Protein AF-A0A961H827-F1 (afdb_monomer)

Solvent-accessible surface area (backbone atoms only — not comparable to full-atom values): 4778 Å² total; per-residue (Å²): 71,82,48,77,46,80,41,83,58,63,88,90,43,58,66,61,50,53,52,58,46,64,76,46,53,72,74,53,69,77,42,69,48,53,72,50,76,46,78,47,77,56,85,57,91,86,51,68,43,34,36,43,36,39,34,29,67,40,66,64,38,50,54,54,44,63,75,31,76,68,38,46,74,76,64,55,78,83,129

Nearest PDB structures (foldseek):
  1iuj-assembly1_B  TM=9.285E-01  e=1.625E-05  Thermus thermophilus
  2zdo-assembly2_C  TM=8.652E-01  e=6.987E-05  Staphylococcus aureus
  3gz7-assembly1_B  TM=8.766E-01  e=2.287E-03  Bordetella bronchiseptica
  3bgu-assembly1_A  TM=7.171E-01  e=8.502E-02  Thermobifida fusca YX
  2ifx-assembly1_B  TM=6.952E-01  e=7.979E-02  Cupriavidus necator

Secondary structure (DSSP, 8-state):
-EEEEEE---TT-HHHHHHHHHTTGGGTTTSTTEEEEEEE---SSS---EEEEEEES-HHHHHHHHTSHHHHHHS----

Sequence (79 aa):
VVRINAIEVPEGLGATLEERFAARLHAVDQAPGFRGFEMLRPTGEAEKRYFIVTHWATAEDFDNWVNSADFAKGHGHAD

Foldseek 3Di:
DKDKDWAADPPPCVVVVVVVCVVCVVLCVPQPFWDDWDWDQDPDPPDHIIMIMTGGNDPVSVVVVCPDPSVCVVCPDDD

Mean predicted aligned error: 5.16 Å

Radius of gyration: 13.31 Å; Cα contacts (8 Å, |Δi|>4): 96; chains: 1; bounding box: 27×28×37 Å

Structure (mmCIF, N/CA/C/O backbone):
data_AF-A0A961H827-F1
#
_entry.id   AF-A0A961H827-F1
#
loop_
_atom_site.group_PDB
_atom_site.id
_atom_site.type_symbol
_atom_site.label_atom_id
_atom_site.label_alt_id
_atom_site.label_comp_id
_atom_site.label_asym_id
_atom_site.label_entity_id
_atom_site.label_seq_id
_atom_site.pdbx_PDB_ins_code
_atom_site.Cartn_x
_atom_site.Cartn_y
_atom_site.Cartn_z
_atom_site.occupancy
_atom_site.B_iso_or_equiv
_atom_site.auth_seq_id
_atom_site.auth_comp_id
_atom_site.auth_asym_id
_atom_site.auth_atom_id
_atom_site.pdbx_PDB_model_num
ATOM 1 N N . VAL A 1 1 ? 12.437 -5.580 -4.724 1.00 96.50 1 VAL A N 1
ATOM 2 C CA . VAL A 1 1 ? 12.483 -4.575 -3.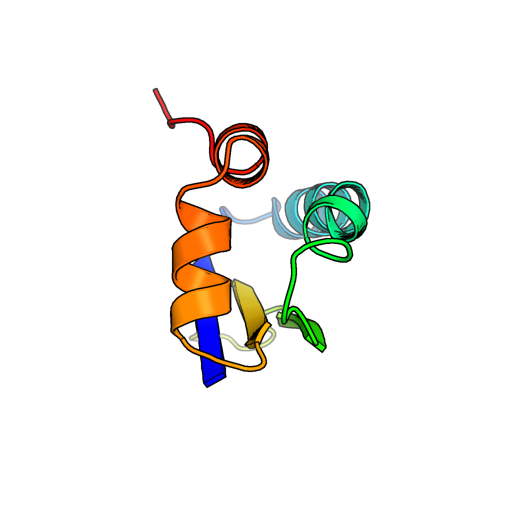636 1.00 96.50 1 VAL A CA 1
ATOM 3 C C . VAL A 1 1 ? 11.150 -4.537 -2.901 1.00 96.50 1 VAL A C 1
ATOM 5 O O . VAL A 1 1 ? 10.161 -4.995 -3.463 1.00 96.50 1 VAL A O 1
ATOM 8 N N . VAL A 1 2 ? 11.118 -4.011 -1.674 1.00 97.31 2 VAL A N 1
ATOM 9 C CA . VAL A 1 2 ? 9.887 -3.851 -0.878 1.00 97.31 2 VAL A CA 1
ATOM 10 C C . VAL A 1 2 ? 9.586 -2.365 -0.723 1.00 97.31 2 VAL A C 1
ATOM 12 O O . VAL A 1 2 ? 10.491 -1.584 -0.423 1.00 97.31 2 VAL A O 1
ATOM 15 N N . ARG A 1 3 ? 8.331 -1.971 -0.940 1.00 95.88 3 ARG A N 1
ATOM 16 C CA . ARG A 1 3 ? 7.844 -0.603 -0.726 1.00 95.88 3 ARG A CA 1
ATOM 17 C C . ARG A 1 3 ? 6.725 -0.633 0.304 1.00 95.88 3 ARG A C 1
ATOM 19 O O . ARG A 1 3 ? 5.830 -1.468 0.207 1.00 95.88 3 ARG A O 1
ATOM 26 N N . ILE A 1 4 ? 6.801 0.264 1.283 1.00 95.62 4 ILE A N 1
ATOM 27 C CA . ILE A 1 4 ? 5.859 0.337 2.401 1.00 95.62 4 ILE A CA 1
ATOM 28 C C . ILE A 1 4 ? 5.266 1.741 2.432 1.00 95.62 4 ILE A C 1
ATOM 30 O O . ILE A 1 4 ? 6.010 2.719 2.487 1.00 95.62 4 ILE A O 1
ATOM 34 N N . ASN A 1 5 ? 3.941 1.830 2.412 1.00 91.62 5 ASN A N 1
ATOM 35 C CA . ASN A 1 5 ? 3.199 3.059 2.665 1.00 91.62 5 ASN A CA 1
ATOM 36 C C . ASN A 1 5 ? 2.497 2.939 4.025 1.00 91.62 5 ASN A C 1
ATOM 38 O O . ASN A 1 5 ? 1.856 1.924 4.296 1.00 91.62 5 ASN A O 1
ATOM 42 N N . ALA A 1 6 ? 2.650 3.950 4.877 1.00 94.56 6 ALA A N 1
ATOM 43 C CA . ALA A 1 6 ? 2.011 4.022 6.183 1.00 94.56 6 ALA A CA 1
ATOM 44 C C . ALA A 1 6 ? 0.842 5.010 6.120 1.00 94.56 6 ALA A C 1
ATOM 46 O O . ALA A 1 6 ? 1.038 6.186 5.821 1.00 94.56 6 ALA A O 1
ATOM 47 N N . ILE A 1 7 ? -0.361 4.529 6.421 1.00 91.38 7 ILE A N 1
ATOM 48 C CA . ILE A 1 7 ? -1.603 5.290 6.302 1.00 91.38 7 ILE A CA 1
ATOM 49 C C . ILE A 1 7 ? -2.179 5.501 7.697 1.00 91.38 7 ILE A C 1
ATOM 51 O O . ILE A 1 7 ? -2.518 4.541 8.393 1.00 91.38 7 ILE A O 1
ATOM 55 N N . GLU A 1 8 ? -2.314 6.761 8.100 1.00 92.62 8 GLU A N 1
ATOM 56 C CA . GLU A 1 8 ? -3.127 7.123 9.258 1.00 92.62 8 GLU A CA 1
ATOM 57 C C . GLU A 1 8 ? -4.605 7.029 8.891 1.00 92.62 8 GLU A C 1
ATOM 59 O O . GLU A 1 8 ? -5.053 7.564 7.877 1.00 92.62 8 GLU A O 1
ATOM 64 N N . VAL A 1 9 ? -5.362 6.315 9.719 1.00 89.44 9 VAL A N 1
ATOM 65 C CA . VAL A 1 9 ? -6.784 6.070 9.493 1.00 89.44 9 VAL A CA 1
ATOM 66 C C . VAL A 1 9 ? -7.545 6.637 10.679 1.00 89.44 9 VAL A C 1
ATOM 68 O O . VAL A 1 9 ? -7.246 6.250 11.812 1.00 89.44 9 VAL A O 1
ATOM 71 N N . PRO A 1 10 ? -8.527 7.525 10.452 1.00 90.81 10 PRO A N 1
ATOM 72 C CA . PRO A 1 10 ? -9.388 7.990 11.525 1.00 90.81 10 PRO A CA 1
ATOM 73 C C . PRO A 1 10 ? -10.061 6.821 12.246 1.00 90.81 10 PRO A C 1
ATOM 75 O O . PRO A 1 10 ? -10.388 5.792 11.642 1.00 90.81 10 PRO A O 1
ATOM 78 N N . GLU A 1 11 ? -10.284 6.989 13.546 1.00 86.94 11 GLU A N 1
ATOM 79 C CA . GLU A 1 11 ? -10.916 5.965 14.368 1.00 86.94 11 GLU A CA 1
ATOM 80 C C . GLU A 1 11 ? -12.270 5.535 13.775 1.00 86.94 11 GLU A C 1
ATOM 82 O O . GLU A 1 11 ? -13.048 6.349 13.279 1.00 86.94 11 GLU A O 1
ATOM 87 N N . GLY A 1 12 ? -12.530 4.225 13.767 1.00 88.50 12 GLY A N 1
ATOM 88 C CA . GLY A 1 12 ? -13.749 3.645 13.196 1.00 88.50 12 GLY A CA 1
ATOM 89 C C . GLY A 1 12 ? -13.755 3.475 11.670 1.00 88.50 12 GLY A C 1
ATOM 90 O O . GLY A 1 12 ? -14.588 2.725 11.167 1.00 88.50 12 GLY A O 1
ATOM 91 N N . LEU A 1 13 ? -12.817 4.070 10.921 1.00 92.62 13 LEU A N 1
ATOM 92 C CA . LEU A 1 13 ? -12.784 3.963 9.450 1.00 92.62 13 LEU A CA 1
ATOM 93 C C . LEU A 1 13 ? -11.932 2.805 8.906 1.00 92.62 13 LEU A C 1
ATOM 95 O O . LEU A 1 13 ? -11.850 2.626 7.691 1.00 92.62 13 LEU A O 1
ATOM 99 N N . GLY A 1 14 ? -11.336 1.991 9.782 1.00 92.19 14 GLY A N 1
ATOM 100 C CA . GLY A 1 14 ? -10.495 0.852 9.394 1.00 92.19 14 GLY A CA 1
ATOM 101 C C . GLY A 1 14 ? -11.197 -0.135 8.459 1.00 92.19 14 GLY A C 1
ATOM 102 O O . GLY A 1 14 ? -10.686 -0.42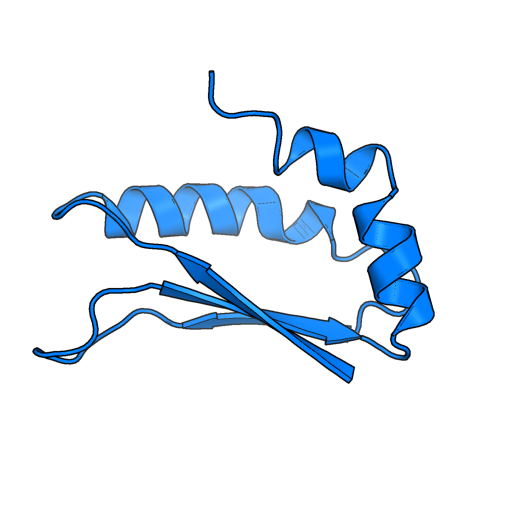3 7.386 1.00 92.19 14 GLY A O 1
ATOM 103 N N . ALA A 1 15 ? -12.409 -0.581 8.802 1.00 92.56 15 ALA A N 1
ATOM 104 C CA . ALA A 1 15 ? -13.155 -1.534 7.973 1.00 92.56 15 ALA A CA 1
ATOM 105 C C . ALA A 1 15 ? -13.473 -0.977 6.571 1.00 92.56 15 ALA A C 1
ATOM 107 O O . ALA A 1 15 ? -13.337 -1.679 5.573 1.00 92.56 15 ALA A O 1
ATOM 108 N N . THR A 1 16 ? -13.824 0.309 6.481 1.00 92.38 16 THR A N 1
ATOM 109 C CA . THR A 1 16 ? -14.067 0.987 5.200 1.00 92.38 16 THR A CA 1
ATOM 110 C C . THR A 1 16 ? -12.797 1.070 4.354 1.00 92.38 16 THR A C 1
ATOM 112 O O . THR A 1 16 ? -12.858 0.950 3.129 1.00 92.38 16 THR A O 1
ATOM 115 N N . LEU A 1 17 ? -11.636 1.287 4.983 1.00 90.69 17 LEU A N 1
ATOM 116 C CA . LEU A 1 17 ? -10.350 1.224 4.292 1.00 90.69 17 LEU A CA 1
ATOM 117 C C . LEU A 1 17 ? -10.107 -0.184 3.740 1.00 90.69 17 LEU A C 1
ATOM 119 O O . LEU A 1 17 ? -9.793 -0.313 2.558 1.00 90.69 17 LEU A O 1
ATOM 123 N N . GLU A 1 18 ? -10.279 -1.211 4.576 1.00 91.56 18 GLU A N 1
ATOM 124 C CA . GLU A 1 18 ? -10.073 -2.614 4.204 1.00 91.56 18 GLU A CA 1
ATOM 125 C C . GLU A 1 18 ? -10.937 -3.002 2.991 1.00 91.56 18 GLU A C 1
ATOM 127 O O . GLU A 1 18 ? -10.423 -3.557 2.019 1.00 91.56 18 GLU A O 1
ATOM 132 N N . GLU A 1 19 ? -12.219 -2.627 2.990 1.00 90.75 19 GLU A N 1
ATOM 133 C CA . GLU A 1 19 ? -13.142 -2.861 1.872 1.00 90.75 19 GLU A CA 1
ATOM 134 C C . GLU A 1 19 ? -12.693 -2.144 0.587 1.00 90.75 19 GLU A C 1
ATOM 136 O O . GLU A 1 19 ? -12.609 -2.749 -0.486 1.00 90.75 19 GLU A O 1
ATOM 141 N N . ARG A 1 20 ? -12.346 -0.853 0.687 1.00 86.19 20 ARG A N 1
ATOM 142 C CA . ARG A 1 20 ? -11.884 -0.058 -0.463 1.00 86.19 20 ARG A CA 1
ATOM 143 C C . ARG A 1 20 ? -10.575 -0.584 -1.045 1.00 86.19 20 ARG A C 1
ATOM 145 O O . ARG A 1 20 ? -10.371 -0.461 -2.252 1.00 86.19 20 ARG A O 1
ATOM 152 N N . PHE A 1 21 ? -9.689 -1.126 -0.213 1.00 84.00 21 PHE A N 1
ATOM 153 C CA . PHE A 1 21 ? -8.437 -1.726 -0.665 1.00 84.00 21 PHE A CA 1
ATOM 154 C C . PHE A 1 21 ? -8.657 -3.100 -1.288 1.00 84.00 21 PHE A C 1
ATOM 156 O O . PHE A 1 21 ? -8.102 -3.358 -2.352 1.00 84.00 21 PHE A O 1
ATOM 163 N N . ALA A 1 22 ? -9.520 -3.940 -0.710 1.00 83.81 22 ALA A N 1
ATOM 164 C CA . ALA A 1 22 ? -9.892 -5.221 -1.309 1.00 83.81 22 ALA A CA 1
ATOM 165 C C . ALA A 1 22 ? -10.475 -5.034 -2.721 1.00 83.81 22 ALA A C 1
ATOM 167 O O . ALA A 1 22 ? -10.081 -5.734 -3.651 1.00 83.81 22 ALA A O 1
ATOM 168 N N . ALA A 1 23 ? -11.328 -4.022 -2.914 1.00 79.19 23 ALA A N 1
ATOM 169 C CA . ALA A 1 23 ? -11.883 -3.682 -4.226 1.00 79.19 23 ALA A CA 1
ATOM 170 C C . ALA A 1 23 ? -10.831 -3.189 -5.242 1.00 79.19 23 ALA A C 1
ATOM 172 O O . ALA A 1 23 ? -11.051 -3.268 -6.450 1.00 79.19 23 ALA A O 1
ATOM 173 N N . ARG A 1 24 ? -9.695 -2.664 -4.768 1.00 72.25 24 ARG A N 1
ATOM 174 C CA . ARG A 1 24 ? -8.620 -2.101 -5.6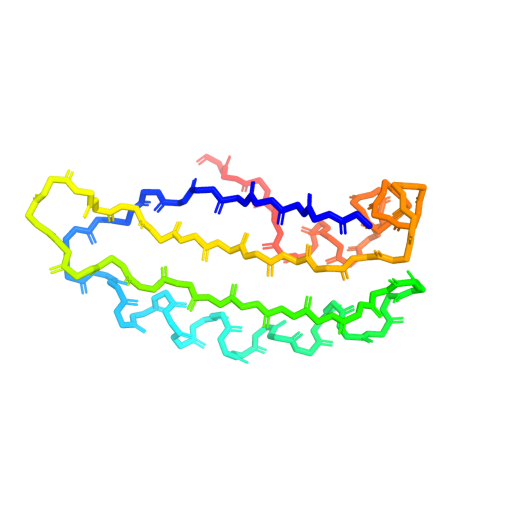01 1.00 72.25 24 ARG A CA 1
ATOM 175 C C . ARG A 1 24 ? -7.404 -3.008 -5.752 1.00 72.25 24 ARG A C 1
ATOM 177 O O . ARG A 1 24 ? -6.514 -2.661 -6.523 1.00 72.25 24 ARG A O 1
ATOM 184 N N . LEU A 1 25 ? -7.369 -4.152 -5.068 1.00 70.94 25 LEU A N 1
ATOM 185 C CA . LEU A 1 25 ? -6.231 -5.074 -5.056 1.00 70.94 25 LEU A CA 1
ATOM 186 C C . LEU A 1 25 ? -5.770 -5.432 -6.480 1.00 70.94 25 LEU A C 1
ATOM 188 O O . LEU A 1 25 ? -4.590 -5.350 -6.797 1.00 70.94 25 LEU A O 1
ATOM 192 N N . HIS A 1 26 ? -6.723 -5.670 -7.380 1.00 73.75 26 HIS A N 1
ATOM 193 C CA . HIS A 1 26 ? -6.442 -6.052 -8.764 1.00 73.75 26 HIS A CA 1
ATOM 194 C C . HIS A 1 26 ? -5.856 -4.947 -9.649 1.00 73.75 26 HIS A C 1
ATOM 196 O O . HIS A 1 26 ? -5.404 -5.235 -10.756 1.00 73.75 26 HIS A O 1
ATOM 202 N N . ALA A 1 27 ? -5.854 -3.689 -9.201 1.00 75.62 27 ALA A N 1
ATOM 203 C CA . ALA A 1 27 ? -5.357 -2.577 -10.006 1.00 75.62 27 ALA A CA 1
ATOM 204 C C . ALA A 1 27 ? -3.826 -2.586 -10.158 1.00 75.62 27 ALA A C 1
ATOM 206 O O . ALA A 1 27 ? -3.312 -2.053 -11.138 1.00 75.62 27 ALA A O 1
ATOM 207 N N . VAL A 1 28 ? -3.096 -3.180 -9.206 1.00 80.06 28 VAL A N 1
ATOM 208 C CA . VAL A 1 28 ? -1.625 -3.270 -9.246 1.00 80.06 28 VAL A CA 1
ATOM 209 C C . VAL A 1 28 ? -1.128 -4.631 -9.743 1.00 80.06 28 VAL A C 1
ATOM 211 O O . VAL A 1 28 ? -0.022 -4.715 -10.268 1.00 80.06 28 VAL A O 1
ATOM 214 N N . ASP A 1 29 ? -1.961 -5.674 -9.670 1.00 82.06 29 ASP A N 1
ATOM 215 C CA . ASP A 1 29 ? -1.594 -7.060 -10.000 1.00 82.06 29 ASP A CA 1
ATOM 216 C C . ASP A 1 29 ? -1.054 -7.248 -11.430 1.00 82.06 29 ASP A C 1
ATOM 218 O O . ASP A 1 29 ? -0.292 -8.177 -11.687 1.00 82.06 29 ASP A O 1
ATOM 222 N N . GLN A 1 30 ? -1.450 -6.382 -12.367 1.00 85.38 30 GLN A N 1
ATOM 223 C CA . GLN A 1 30 ? -1.030 -6.447 -13.773 1.00 85.38 30 GLN A CA 1
ATOM 224 C C . GLN A 1 30 ? 0.217 -5.603 -14.083 1.00 85.38 30 GLN A C 1
ATOM 226 O O . GLN A 1 30 ? 0.692 -5.604 -15.220 1.00 85.38 30 GLN A O 1
ATOM 231 N N . ALA A 1 31 ? 0.748 -4.863 -13.104 1.00 90.31 31 ALA A N 1
ATOM 232 C CA . ALA A 1 31 ? 1.923 -4.030 -13.311 1.00 90.31 31 ALA A CA 1
ATOM 233 C C . ALA A 1 31 ? 3.176 -4.902 -13.531 1.00 90.31 31 ALA A C 1
ATOM 235 O O . ALA A 1 31 ? 3.422 -5.836 -12.758 1.00 90.31 31 ALA A O 1
ATOM 236 N N . PRO A 1 32 ? 4.005 -4.610 -14.552 1.00 94.50 32 PRO A N 1
ATOM 237 C CA . PRO A 1 32 ? 5.267 -5.310 -14.754 1.00 94.50 32 PRO A CA 1
ATOM 238 C C . PRO A 1 32 ? 6.119 -5.323 -13.484 1.00 94.50 32 PRO A C 1
ATOM 240 O O . PRO A 1 32 ? 6.233 -4.323 -12.782 1.00 94.50 32 PRO A O 1
ATOM 243 N N . GLY A 1 33 ? 6.690 -6.485 -13.170 1.00 95.12 33 GLY A N 1
ATOM 244 C CA . GLY A 1 33 ? 7.554 -6.655 -12.006 1.00 95.12 33 GLY A CA 1
ATOM 245 C C . GLY A 1 33 ? 6.839 -6.664 -10.652 1.00 95.12 33 GLY A C 1
ATOM 246 O O . GLY A 1 33 ? 7.514 -6.902 -9.649 1.00 95.12 33 GLY A O 1
ATOM 247 N N . PHE A 1 34 ? 5.519 -6.474 -10.578 1.00 94.81 34 PHE A N 1
ATOM 248 C CA . PHE A 1 34 ? 4.769 -6.665 -9.338 1.00 94.81 34 PHE A CA 1
ATOM 249 C C . PHE A 1 34 ? 4.809 -8.135 -8.894 1.00 94.81 34 PHE A C 1
ATOM 251 O O . PHE A 1 34 ? 4.734 -9.055 -9.709 1.00 94.81 34 PHE A O 1
ATOM 258 N N . ARG A 1 35 ? 4.977 -8.372 -7.589 1.00 95.00 35 ARG A N 1
ATOM 259 C CA . ARG A 1 35 ? 5.114 -9.722 -7.009 1.00 95.00 35 ARG A CA 1
ATOM 260 C C . ARG A 1 35 ? 4.095 -10.040 -5.929 1.00 95.00 35 ARG A C 1
ATOM 262 O O . ARG A 1 35 ? 3.916 -11.211 -5.612 1.00 95.00 35 ARG A O 1
ATOM 269 N N . GLY A 1 36 ? 3.473 -9.032 -5.336 1.00 92.00 36 GLY A N 1
ATOM 270 C CA . GLY A 1 36 ? 2.498 -9.252 -4.284 1.00 92.00 36 GLY A CA 1
ATOM 271 C C . GLY A 1 36 ? 2.257 -8.025 -3.428 1.00 92.00 36 GLY A C 1
ATOM 272 O O . GLY A 1 36 ? 3.027 -7.059 -3.433 1.00 92.00 36 GLY A O 1
ATOM 273 N N . PHE A 1 37 ? 1.169 -8.107 -2.678 1.00 91.69 37 PHE A N 1
ATOM 274 C CA . PHE A 1 37 ? 0.666 -7.059 -1.814 1.00 91.69 37 PHE A CA 1
ATOM 275 C C . PHE A 1 37 ? 0.258 -7.650 -0.469 1.00 91.69 37 PHE A C 1
ATOM 277 O O . PHE A 1 37 ? -0.305 -8.743 -0.406 1.00 91.69 37 PHE A O 1
ATOM 284 N N . GLU A 1 38 ? 0.488 -6.884 0.591 1.00 92.12 38 GLU A N 1
ATOM 285 C CA . GLU A 1 38 ? -0.006 -7.170 1.930 1.00 92.12 38 GLU A CA 1
ATOM 286 C C . GLU A 1 38 ? -0.575 -5.884 2.539 1.00 92.12 38 GLU A C 1
ATOM 288 O O . GLU A 1 38 ? 0.022 -4.809 2.435 1.00 92.12 38 GLU A O 1
ATOM 293 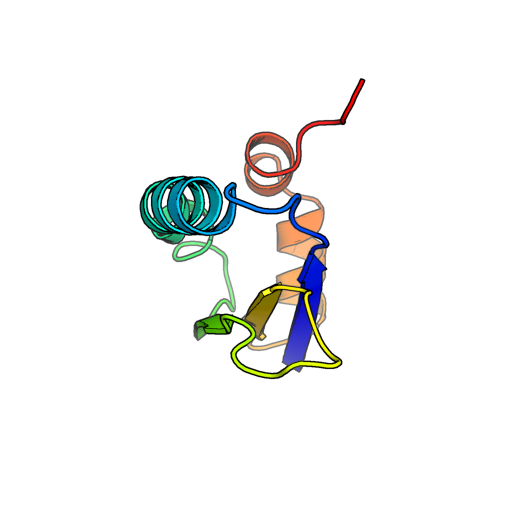N N . MET A 1 39 ? -1.719 -6.001 3.210 1.00 92.31 39 MET A N 1
ATOM 294 C CA . MET A 1 39 ? -2.257 -4.952 4.071 1.00 92.31 39 MET A CA 1
ATOM 295 C C . MET A 1 39 ? -2.130 -5.413 5.516 1.00 92.31 39 MET A C 1
ATOM 297 O O . MET A 1 39 ? -2.738 -6.405 5.916 1.00 92.31 39 MET A O 1
ATOM 301 N N . LEU A 1 40 ? -1.348 -4.682 6.302 1.00 94.88 40 LEU A N 1
ATOM 302 C CA . LEU A 1 40 ? -1.143 -4.973 7.711 1.00 94.88 40 LEU A CA 1
ATOM 303 C C . L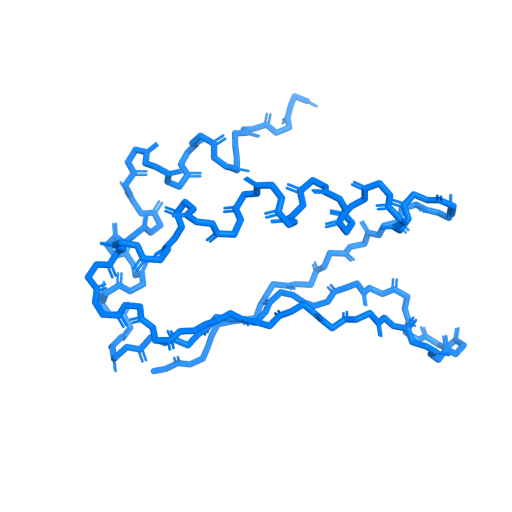EU A 1 40 ? -2.025 -4.046 8.539 1.00 94.88 40 LEU A C 1
ATOM 305 O O . LEU A 1 40 ? -1.831 -2.826 8.559 1.00 94.88 40 LEU A O 1
ATOM 309 N N . ARG A 1 41 ? -2.998 -4.647 9.224 1.00 94.50 41 ARG A N 1
ATOM 310 C CA . ARG A 1 41 ? -3.848 -3.961 10.191 1.00 94.50 41 ARG A CA 1
ATOM 311 C C . ARG A 1 41 ? -3.097 -3.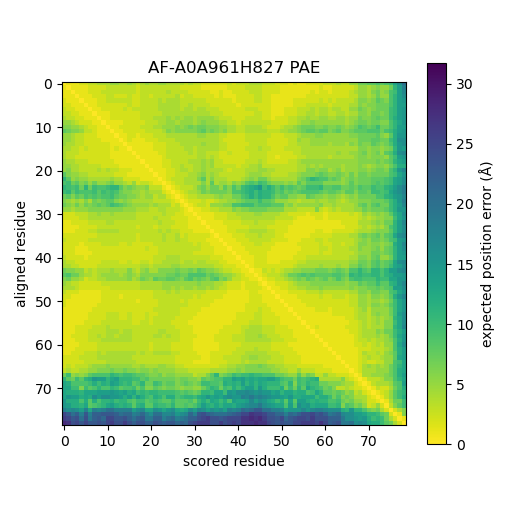796 11.517 1.00 94.50 41 ARG A C 1
ATOM 313 O O . ARG A 1 41 ? -2.605 -4.792 12.052 1.00 94.50 41 ARG A O 1
ATOM 320 N N . PRO A 1 42 ? -3.054 -2.589 12.098 1.00 93.25 42 PRO A N 1
ATOM 321 C CA . PRO A 1 42 ? -2.489 -2.392 13.423 1.00 93.25 42 PRO A CA 1
ATOM 322 C C . PRO A 1 42 ? -3.390 -3.037 14.483 1.00 93.25 42 PRO A C 1
ATOM 324 O O . PRO A 1 42 ? -4.597 -2.794 14.528 1.00 93.25 42 PRO A O 1
ATOM 327 N N . THR A 1 43 ? -2.802 -3.851 15.358 1.00 92.19 43 THR A N 1
ATOM 328 C CA . THR A 1 43 ? -3.494 -4.473 16.504 1.00 92.19 43 THR A CA 1
ATOM 329 C C . THR A 1 43 ? -2.999 -3.957 17.856 1.00 92.19 43 THR A C 1
ATOM 331 O O . THR A 1 43 ? -3.596 -4.261 18.885 1.00 92.19 43 THR A O 1
ATOM 334 N N . GLY A 1 44 ? -1.912 -3.182 17.865 1.00 88.50 44 GLY A N 1
ATOM 335 C CA . GLY A 1 44 ? -1.289 -2.657 19.075 1.00 88.50 44 GLY A CA 1
ATOM 336 C C . GLY A 1 44 ? -1.922 -1.365 19.600 1.00 88.50 44 GLY A C 1
ATOM 337 O O . GLY A 1 44 ? -2.689 -0.668 18.927 1.00 88.50 44 GLY A O 1
ATOM 338 N N . GLU A 1 45 ? -1.561 -1.006 20.831 1.00 86.19 45 GLU A N 1
ATOM 339 C CA . GLU A 1 45 ? -2.024 0.237 21.452 1.00 86.19 45 GLU A CA 1
ATOM 340 C C . GLU A 1 45 ? -1.268 1.474 20.952 1.00 86.19 45 GLU A C 1
ATOM 342 O O . GLU A 1 45 ? -1.889 2.517 20.783 1.00 86.19 45 GLU A O 1
ATOM 347 N N . ALA A 1 46 ? 0.032 1.352 20.666 1.00 90.81 46 ALA A N 1
ATOM 348 C CA . ALA A 1 46 ? 0.880 2.482 20.275 1.00 90.81 46 ALA A CA 1
ATOM 349 C C . ALA A 1 46 ? 0.863 2.782 18.766 1.00 90.81 46 ALA A C 1
ATOM 351 O O . ALA A 1 46 ? 0.865 3.941 18.367 1.00 90.81 46 ALA A O 1
ATOM 352 N N . GLU A 1 47 ? 0.848 1.749 17.922 1.00 93.62 47 GLU A N 1
ATOM 353 C CA . GLU A 1 47 ? 0.801 1.910 16.467 1.00 93.62 47 GLU A CA 1
ATOM 354 C C . GLU A 1 47 ? -0.649 1.847 15.990 1.00 93.62 47 GLU A C 1
ATOM 356 O O . GLU A 1 47 ? -1.365 0.895 16.301 1.00 93.62 47 GLU A O 1
ATOM 361 N N . LYS A 1 48 ? -1.073 2.864 15.239 1.00 91.19 48 LYS A N 1
ATOM 362 C CA . LYS A 1 48 ? -2.447 3.017 14.732 1.00 91.19 48 LYS A CA 1
ATOM 363 C C . LYS A 1 48 ? -2.522 3.089 13.213 1.00 91.19 48 LYS A C 1
ATOM 365 O O . LYS A 1 48 ? -3.621 3.104 12.662 1.00 91.19 48 LYS A O 1
ATOM 370 N N . ARG A 1 49 ? -1.379 3.119 12.530 1.00 94.94 49 ARG A N 1
ATOM 371 C CA . ARG A 1 49 ? -1.314 3.189 11.073 1.00 94.94 49 ARG A CA 1
ATOM 372 C C . ARG A 1 49 ? -1.486 1.814 10.455 1.00 94.94 49 ARG A C 1
ATOM 374 O O . ARG A 1 49 ? -0.980 0.815 10.963 1.00 94.94 49 ARG A O 1
ATOM 381 N N . TYR A 1 50 ? -2.172 1.791 9.322 1.00 94.88 50 TYR A N 1
ATOM 382 C CA . TYR A 1 50 ? -2.163 0.648 8.421 1.00 94.88 50 TYR A CA 1
ATOM 383 C C . TYR A 1 50 ? -0.903 0.707 7.575 1.00 94.88 50 TYR A C 1
ATOM 385 O O . TYR A 1 50 ? -0.461 1.790 7.185 1.00 94.88 50 TYR A O 1
ATOM 393 N N . PHE A 1 51 ? -0.347 -0.457 7.259 1.00 94.62 51 PHE A N 1
ATOM 394 C CA . PHE A 1 51 ? 0.772 -0.546 6.333 1.00 94.62 51 PHE A CA 1
ATOM 395 C C . PHE A 1 51 ? 0.339 -1.265 5.074 1.00 94.62 51 PHE A C 1
ATOM 397 O O . PHE A 1 51 ? -0.176 -2.380 5.123 1.00 94.62 51 PHE A O 1
ATOM 404 N N . ILE A 1 52 ? 0.586 -0.616 3.948 1.00 92.38 52 ILE A N 1
ATOM 405 C CA . ILE A 1 52 ? 0.457 -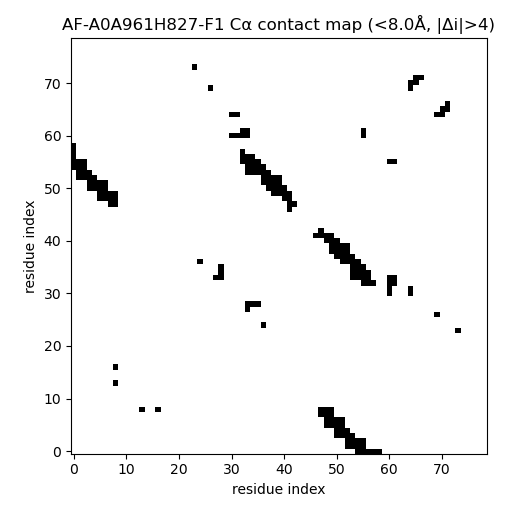1.211 2.632 1.00 92.38 52 ILE A CA 1
ATOM 406 C C . ILE A 1 52 ? 1.852 -1.597 2.171 1.00 92.38 52 ILE A C 1
ATOM 408 O O . ILE A 1 52 ? 2.708 -0.732 1.979 1.00 92.38 52 ILE A O 1
ATOM 412 N N . VAL A 1 53 ? 2.083 -2.893 2.014 1.00 94.19 53 VAL A N 1
ATOM 413 C CA . VAL A 1 53 ? 3.364 -3.454 1.596 1.00 94.19 53 VAL A CA 1
ATOM 414 C C . VAL A 1 53 ? 3.211 -3.991 0.186 1.00 94.19 53 VAL A C 1
ATOM 416 O O . VAL A 1 53 ? 2.300 -4.763 -0.096 1.00 94.19 53 VAL A O 1
ATOM 419 N N . THR A 1 54 ? 4.111 -3.596 -0.708 1.00 93.50 54 THR A N 1
ATOM 420 C CA . THR A 1 54 ? 4.175 -4.143 -2.065 1.00 93.50 54 THR A CA 1
ATOM 421 C C . THR A 1 54 ? 5.567 -4.668 -2.364 1.00 93.50 54 THR A C 1
ATOM 423 O O . THR A 1 54 ? 6.585 -4.060 -2.010 1.00 93.50 54 THR A O 1
ATOM 426 N N . HIS A 1 55 ? 5.605 -5.818 -3.028 1.00 96.06 55 HIS A N 1
ATOM 427 C CA . HIS A 1 55 ? 6.829 -6.486 -3.441 1.00 96.06 55 HIS A CA 1
ATOM 428 C C . HIS A 1 55 ? 6.997 -6.347 -4.946 1.00 96.06 55 HIS A C 1
ATOM 430 O O . HIS A 1 55 ? 6.074 -6.609 -5.712 1.00 96.06 55 HIS A O 1
ATOM 436 N N . TRP A 1 56 ? 8.202 -5.974 -5.360 1.00 96.62 56 TRP A N 1
ATOM 437 C CA . TRP A 1 56 ? 8.542 -5.711 -6.756 1.00 96.62 56 TRP A CA 1
ATOM 438 C C . TRP A 1 56 ? 9.807 -6.458 -7.157 1.00 96.62 56 TRP A C 1
ATOM 440 O O . TRP A 1 56 ? 10.663 -6.747 -6.313 1.00 96.62 56 TRP A O 1
ATOM 450 N N . ALA A 1 57 ? 9.962 -6.757 -8.441 1.00 97.94 57 ALA A N 1
ATOM 451 C CA . ALA A 1 57 ? 11.173 -7.354 -8.976 1.00 97.94 57 ALA A CA 1
ATOM 452 C C . ALA A 1 57 ? 12.349 -6.384 -8.871 1.00 97.94 57 ALA A C 1
ATOM 454 O O . ALA A 1 57 ? 13.356 -6.722 -8.242 1.00 97.94 57 ALA A O 1
ATOM 455 N N . THR A 1 58 ? 12.176 -5.157 -9.355 1.00 98.06 58 THR A N 1
ATOM 456 C CA . THR A 1 58 ? 13.184 -4.095 -9.285 1.00 98.06 58 THR A CA 1
ATOM 457 C C . THR A 1 58 ? 12.603 -2.793 -8.727 1.00 98.06 58 THR A C 1
ATOM 459 O O . THR A 1 58 ? 11.395 -2.668 -8.532 1.00 98.06 58 THR A O 1
ATOM 462 N N . ALA A 1 59 ? 13.472 -1.833 -8.394 1.00 96.56 59 ALA A N 1
ATOM 463 C CA . ALA A 1 59 ? 13.030 -0.481 -8.040 1.00 96.56 59 ALA A CA 1
ATOM 464 C C . ALA A 1 59 ? 12.450 0.262 -9.253 1.00 96.56 59 ALA A C 1
ATOM 466 O O . ALA A 1 59 ? 11.465 0.973 -9.099 1.00 96.56 59 ALA A O 1
ATOM 467 N N . GLU A 1 60 ? 13.012 0.024 -10.440 1.00 97.12 60 GLU A N 1
ATOM 468 C CA . GLU A 1 60 ? 12.566 0.608 -11.705 1.00 97.12 60 GLU A CA 1
ATOM 469 C C . GLU A 1 60 ? 11.130 0.196 -12.055 1.00 97.12 60 GLU A C 1
ATOM 471 O O . GLU A 1 60 ? 10.329 1.043 -12.433 1.00 97.12 60 GLU A O 1
ATOM 476 N N . ASP A 1 61 ? 10.763 -1.074 -11.847 1.00 95.75 61 ASP A N 1
ATOM 477 C CA . ASP A 1 61 ? 9.386 -1.554 -12.049 1.00 95.75 61 ASP A CA 1
ATOM 478 C C . ASP A 1 61 ? 8.371 -0.772 -11.197 1.00 95.75 61 ASP A C 1
ATOM 480 O O . ASP A 1 61 ? 7.312 -0.368 -11.679 1.00 95.75 61 ASP A O 1
ATOM 484 N N . PHE A 1 62 ? 8.716 -0.511 -9.930 1.00 93.75 62 PHE A N 1
ATOM 485 C CA . PHE A 1 62 ? 7.886 0.294 -9.036 1.00 93.75 62 PHE A CA 1
ATOM 486 C C . PHE A 1 62 ? 7.809 1.751 -9.495 1.00 93.75 62 PHE A C 1
ATOM 488 O O . PHE A 1 62 ? 6.718 2.316 -9.545 1.00 93.75 62 PHE A O 1
ATOM 495 N N . ASP A 1 63 ? 8.947 2.360 -9.834 1.00 93.56 63 ASP A N 1
ATOM 496 C CA . ASP A 1 63 ? 8.990 3.758 -10.260 1.00 93.56 63 ASP A CA 1
ATOM 497 C C . ASP A 1 63 ? 8.183 3.949 -11.560 1.00 93.56 63 ASP A C 1
ATOM 499 O O . ASP A 1 63 ? 7.415 4.903 -11.685 1.00 93.56 63 ASP A O 1
ATOM 503 N N . ASN A 1 64 ? 8.257 3.000 -12.496 1.00 93.44 64 ASN A N 1
ATOM 504 C CA . ASN A 1 64 ? 7.437 2.985 -13.709 1.00 93.44 64 ASN A CA 1
ATOM 505 C C . ASN A 1 64 ? 5.938 2.883 -13.394 1.00 93.44 64 ASN A C 1
ATOM 507 O O . ASN A 1 64 ? 5.131 3.594 -13.997 1.00 93.44 64 ASN A O 1
ATOM 511 N N . TRP A 1 65 ? 5.551 2.036 -12.434 1.00 89.88 65 TRP A N 1
ATOM 512 C CA . TRP A 1 65 ? 4.156 1.923 -12.008 1.00 89.88 65 TRP A CA 1
ATOM 513 C C . TRP A 1 65 ? 3.639 3.205 -11.346 1.00 89.88 65 TRP A C 1
ATOM 515 O O . TRP A 1 65 ? 2.557 3.664 -11.710 1.00 89.88 65 TRP A O 1
ATOM 525 N N . VAL A 1 66 ? 4.396 3.825 -10.435 1.00 87.25 66 VAL A N 1
ATOM 526 C CA . VAL A 1 66 ? 4.002 5.089 -9.779 1.00 87.25 66 VAL A CA 1
ATOM 527 C C . VAL A 1 66 ? 3.765 6.206 -10.798 1.00 87.25 66 VAL A C 1
ATOM 529 O O . VAL A 1 66 ? 2.847 7.007 -10.645 1.00 87.25 66 VAL A O 1
ATOM 532 N N . ASN A 1 67 ? 4.554 6.235 -11.870 1.00 86.62 67 ASN A N 1
ATOM 533 C CA . ASN A 1 67 ? 4.416 7.220 -12.941 1.00 86.62 67 ASN A CA 1
ATOM 534 C C . ASN A 1 67 ? 3.350 6.847 -13.994 1.00 86.62 67 ASN A C 1
ATOM 536 O O . ASN A 1 67 ? 3.170 7.569 -14.976 1.00 86.62 67 ASN A O 1
ATOM 540 N N . SER A 1 68 ? 2.637 5.730 -13.818 1.00 81.56 68 SER A N 1
ATOM 541 C CA . SER A 1 68 ? 1.591 5.279 -14.739 1.00 81.56 68 SER A CA 1
ATOM 542 C C . SER A 1 68 ? 0.239 5.957 -14.479 1.00 81.56 68 SER A C 1
ATOM 544 O O . SER A 1 68 ? -0.081 6.397 -13.373 1.00 81.56 68 SER A O 1
ATOM 546 N N . ALA A 1 69 ? -0.623 5.971 -15.500 1.00 69.56 69 ALA A N 1
ATOM 547 C CA . ALA A 1 69 ? -1.996 6.465 -15.370 1.00 69.56 69 ALA A CA 1
ATOM 548 C C . ALA A 1 69 ? -2.852 5.642 -14.385 1.00 69.56 69 ALA A C 1
ATOM 550 O O . ALA A 1 69 ? -3.841 6.153 -13.857 1.00 69.56 69 ALA A O 1
ATOM 551 N N . ASP A 1 70 ? -2.496 4.381 -14.127 1.00 70.69 70 ASP A N 1
ATOM 552 C CA . ASP A 1 70 ? -3.241 3.517 -13.209 1.00 70.69 70 ASP A CA 1
ATOM 553 C C . ASP A 1 70 ? -2.935 3.831 -11.741 1.00 70.69 70 ASP A C 1
ATOM 555 O O . ASP A 1 70 ? -3.840 3.778 -10.905 1.00 70.69 70 ASP A O 1
ATOM 559 N N . PHE A 1 71 ? -1.717 4.291 -11.430 1.00 70.69 71 PHE A N 1
ATOM 560 C CA . PHE A 1 71 ? -1.395 4.831 -10.107 1.00 70.69 71 PHE A CA 1
ATOM 561 C C . PHE A 1 71 ? -2.224 6.083 -9.789 1.00 70.69 71 PHE A C 1
ATOM 563 O O . PHE A 1 71 ? -2.815 6.175 -8.709 1.00 70.69 71 PHE A O 1
ATOM 570 N N . ALA A 1 72 ? -2.345 7.004 -10.752 1.00 65.06 72 ALA A N 1
ATOM 571 C CA . ALA A 1 72 ? -3.101 8.249 -10.598 1.00 65.06 72 ALA A CA 1
ATOM 572 C C . ALA A 1 72 ? -4.597 8.024 -10.302 1.00 65.06 72 ALA A C 1
ATOM 574 O O . ALA A 1 72 ? -5.201 8.789 -9.555 1.00 65.06 72 ALA A O 1
ATOM 575 N N . LYS A 1 73 ? -5.205 6.949 -10.823 1.00 61.59 73 LYS A N 1
ATOM 576 C CA . LYS A 1 73 ? -6.608 6.590 -10.528 1.00 61.59 73 LYS A CA 1
ATOM 577 C C . LYS A 1 73 ? -6.807 6.069 -9.098 1.00 61.59 73 LYS A C 1
ATOM 579 O O . LYS A 1 73 ? -7.902 6.185 -8.552 1.00 61.59 73 LYS A O 1
ATOM 584 N N . GLY A 1 74 ? -5.772 5.470 -8.506 1.00 62.81 74 GLY A N 1
ATOM 585 C CA . GLY A 1 74 ? -5.795 4.937 -7.139 1.00 62.81 74 GLY A CA 1
ATOM 586 C C . GLY A 1 74 ? -5.386 5.948 -6.064 1.00 62.81 74 GLY A C 1
ATOM 587 O O . GLY A 1 74 ? -5.846 5.833 -4.932 1.00 62.81 74 GLY A O 1
ATOM 588 N N . HIS A 1 75 ? -4.565 6.938 -6.430 1.00 67.81 75 HIS A N 1
ATOM 589 C CA . HIS A 1 75 ? -3.955 7.920 -5.522 1.00 67.81 75 HIS A CA 1
ATOM 590 C C . HIS A 1 75 ? -4.275 9.372 -5.908 1.00 67.81 75 HIS A C 1
ATOM 592 O O . HIS A 1 75 ? -3.517 10.279 -5.571 1.00 67.81 75 HIS A O 1
ATOM 598 N N . GLY A 1 76 ? -5.369 9.588 -6.648 1.00 51.72 76 GLY A N 1
ATOM 599 C CA . GLY A 1 76 ? -5.814 10.913 -7.079 1.00 51.72 76 GLY A CA 1
ATOM 600 C C . GLY A 1 76 ? -5.834 11.905 -5.915 1.00 51.72 76 GLY A C 1
ATOM 601 O O . GLY A 1 76 ? -6.288 11.555 -4.826 1.00 51.72 76 GLY A O 1
ATOM 602 N N . HIS A 1 77 ? -5.280 13.096 -6.173 1.00 37.59 77 HIS A N 1
ATOM 603 C CA . HIS A 1 77 ? -5.086 14.196 -5.229 1.00 37.59 77 HIS A CA 1
ATOM 604 C C . HIS A 1 77 ? -6.217 14.306 -4.199 1.00 37.59 77 HIS A C 1
ATOM 606 O O . HIS A 1 77 ? -7.391 14.377 -4.558 1.00 37.59 77 HIS A O 1
ATOM 612 N N . ALA A 1 78 ? -5.836 14.350 -2.920 1.00 33.09 78 ALA A N 1
ATOM 613 C CA . ALA A 1 78 ? -6.661 15.010 -1.924 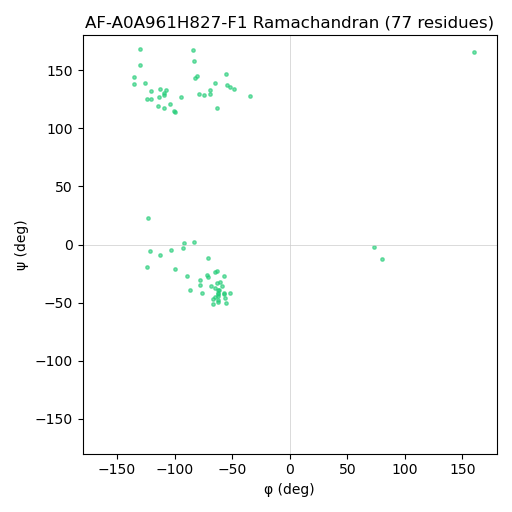1.00 33.09 78 ALA A CA 1
ATOM 614 C C . ALA A 1 78 ? -6.729 16.491 -2.318 1.00 33.09 78 ALA A C 1
ATOM 616 O O . ALA A 1 78 ? -5.681 17.137 -2.409 1.00 33.09 78 ALA A O 1
ATOM 617 N N . ASP A 1 79 ? -7.93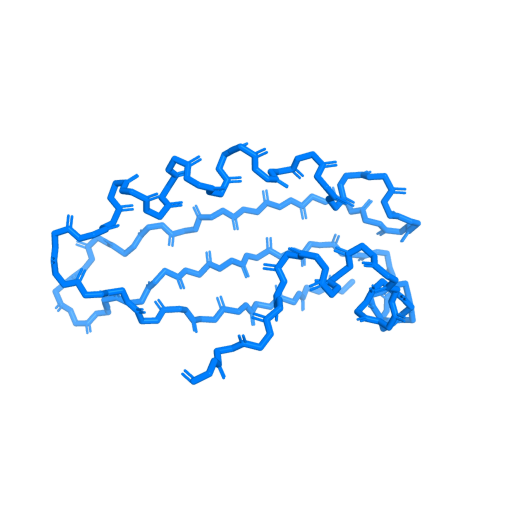3 16.976 -2.614 1.00 31.55 79 ASP A N 1
ATOM 618 C CA . ASP A 1 79 ? -8.235 18.404 -2.499 1.00 31.55 79 ASP A CA 1
ATOM 619 C C . ASP A 1 79 ? -8.127 18.840 -1.027 1.00 31.55 79 ASP A C 1
ATOM 621 O O . ASP A 1 79 ? -8.522 18.041 -0.139 1.00 31.55 79 ASP A O 1
#

pLDDT: mean 85.84, std 14.17, range [31.55, 98.06]